Protein AF-A0A956HR76-F1 (afdb_monomer_lite)

Foldseek 3Di:
DDDAEDADADVVSLVVVVLQQVQVQVQCVVVVNDHHRYYYYHHDDDDDDDPCPVVVCVVPVPDDDPDPDPPTDRDPDRD

Structure (mmCIF, N/CA/C/O backbone):
data_AF-A0A956HR76-F1
#
_entry.id   AF-A0A956HR76-F1
#
loop_
_atom_site.group_PDB
_atom_site.id
_atom_site.type_symbol
_atom_site.label_atom_id
_atom_site.l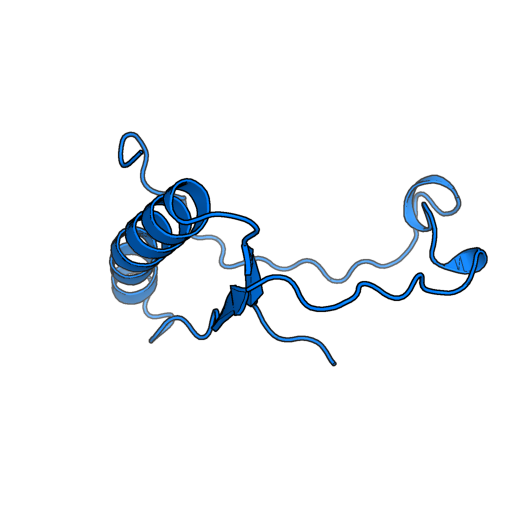abel_alt_id
_atom_site.label_comp_id
_atom_site.label_asym_id
_atom_site.label_entity_id
_atom_site.label_seq_id
_atom_site.pdbx_PDB_ins_code
_atom_site.Cartn_x
_atom_site.Cartn_y
_atom_site.Cartn_z
_atom_site.occupancy
_atom_site.B_iso_or_equiv
_atom_site.auth_seq_id
_atom_site.auth_comp_id
_atom_site.auth_asym_id
_atom_site.auth_atom_id
_atom_site.pdbx_PDB_model_num
ATOM 1 N N . GLN A 1 1 ? 5.896 12.228 -0.972 1.00 75.25 1 GLN A N 1
ATOM 2 C CA . GLN A 1 1 ? 6.297 10.957 -1.609 1.00 75.25 1 GLN A CA 1
ATOM 3 C C . GLN A 1 1 ? 5.680 9.739 -0.919 1.00 75.25 1 GLN A C 1
ATOM 5 O O . GLN A 1 1 ? 5.300 8.821 -1.625 1.00 75.25 1 GLN A O 1
ATOM 10 N N . TYR A 1 2 ? 5.501 9.727 0.410 1.00 90.62 2 TYR A N 1
ATOM 11 C CA . TYR A 1 2 ? 4.927 8.577 1.127 1.00 90.62 2 TYR A CA 1
ATOM 12 C C . TYR A 1 2 ? 3.521 8.888 1.640 1.00 90.62 2 TYR A C 1
ATOM 14 O O . TYR A 1 2 ? 3.361 9.559 2.655 1.00 90.62 2 TYR A O 1
ATOM 22 N N . ARG A 1 3 ? 2.507 8.439 0.901 1.00 95.19 3 ARG A N 1
ATOM 23 C CA . ARG A 1 3 ? 1.098 8.482 1.307 1.00 95.19 3 ARG A CA 1
ATOM 24 C C . ARG A 1 3 ? 0.504 7.086 1.164 1.00 95.19 3 ARG A C 1
ATOM 26 O O . ARG A 1 3 ? 1.004 6.294 0.368 1.00 95.19 3 ARG A O 1
ATOM 33 N N . SER A 1 4 ? -0.530 6.791 1.941 1.00 96.38 4 SER A N 1
ATOM 34 C CA . SER A 1 4 ? -1.257 5.530 1.810 1.00 96.38 4 SER A CA 1
ATOM 35 C C . SER A 1 4 ? -2.124 5.569 0.551 1.00 96.38 4 SER A C 1
ATOM 37 O O . SER A 1 4 ? -2.831 6.551 0.332 1.00 96.38 4 SER A O 1
ATOM 39 N N . GLY A 1 5 ? -2.076 4.518 -0.267 1.00 97.06 5 GLY A N 1
ATOM 40 C CA . GLY A 1 5 ? -2.882 4.421 -1.480 1.00 97.06 5 GLY A CA 1
ATOM 41 C C . GLY A 1 5 ? -3.075 2.980 -1.937 1.00 97.06 5 GLY A C 1
ATOM 42 O O . GLY A 1 5 ? -2.194 2.141 -1.745 1.00 97.06 5 GLY A O 1
ATOM 43 N N . ILE A 1 6 ? -4.234 2.717 -2.533 1.00 98.19 6 ILE A N 1
ATOM 44 C CA . ILE A 1 6 ? -4.609 1.465 -3.189 1.00 98.19 6 ILE A CA 1
ATOM 45 C C . ILE A 1 6 ? -4.940 1.802 -4.646 1.00 98.19 6 ILE A C 1
ATOM 47 O O . ILE A 1 6 ? -5.771 2.670 -4.918 1.00 98.19 6 ILE A O 1
ATOM 51 N N . TYR A 1 7 ? -4.273 1.117 -5.572 1.00 98.19 7 TYR A N 1
ATOM 52 C CA . TYR A 1 7 ? -4.416 1.310 -7.013 1.00 98.19 7 TYR A CA 1
ATOM 53 C C . TYR A 1 7 ? -5.118 0.089 -7.605 1.00 98.19 7 TYR A C 1
ATOM 55 O O . TYR A 1 7 ? -4.587 -1.016 -7.498 1.00 98.19 7 TYR A O 1
ATOM 63 N N . VAL A 1 8 ? -6.304 0.282 -8.178 1.00 98.56 8 VAL A N 1
ATOM 64 C CA . VAL A 1 8 ? -7.184 -0.808 -8.638 1.00 98.56 8 VAL A CA 1
ATOM 65 C C . VAL A 1 8 ? -7.220 -0.902 -10.163 1.00 98.56 8 VAL A C 1
ATOM 67 O O . VAL A 1 8 ? -7.042 0.105 -10.849 1.00 98.56 8 VAL A O 1
ATOM 70 N N . PHE A 1 9 ? -7.433 -2.108 -10.693 1.00 98.31 9 PHE A N 1
ATOM 71 C CA . PHE A 1 9 ? -7.533 -2.370 -12.138 1.00 98.31 9 PHE A CA 1
ATOM 72 C C . PHE A 1 9 ? -8.957 -2.661 -12.623 1.00 98.31 9 PHE A C 1
ATOM 74 O O . PHE A 1 9 ? -9.208 -2.611 -13.826 1.00 98.31 9 PHE A O 1
ATOM 81 N N . ASP A 1 10 ? -9.866 -2.977 -11.705 1.00 98.31 10 ASP A N 1
ATOM 82 C CA . ASP A 1 10 ? -11.244 -3.356 -11.989 1.00 98.31 10 ASP A CA 1
ATOM 83 C C . ASP A 1 10 ? -12.173 -2.957 -10.826 1.00 98.31 10 ASP A C 1
ATOM 85 O O . ASP A 1 10 ? -11.725 -2.526 -9.754 1.00 98.31 10 ASP A O 1
ATOM 89 N N . ASP A 1 11 ? -13.479 -3.064 -11.070 1.00 98.19 11 ASP A N 1
ATOM 90 C CA . ASP A 1 11 ? -14.512 -2.686 -10.104 1.00 98.19 11 ASP A CA 1
ATOM 91 C C . ASP A 1 11 ? -14.564 -3.647 -8.907 1.00 98.19 11 ASP A C 1
ATOM 93 O O . ASP A 1 11 ? -14.759 -3.202 -7.776 1.00 98.19 11 ASP A O 1
ATOM 97 N N . ASP A 1 12 ? -14.280 -4.935 -9.111 1.00 98.00 12 ASP A N 1
ATOM 98 C CA . ASP A 1 12 ? -14.250 -5.926 -8.028 1.00 98.00 12 ASP A CA 1
ATOM 99 C C . ASP A 1 12 ? -13.168 -5.570 -6.988 1.00 98.00 12 ASP A C 1
ATOM 101 O O . ASP A 1 12 ? -13.402 -5.595 -5.775 1.00 98.00 12 ASP A O 1
ATOM 105 N N . GLN A 1 13 ? -11.980 -5.157 -7.442 1.00 98.25 13 GLN A N 1
ATOM 106 C CA . GLN A 1 13 ? -10.908 -4.656 -6.582 1.00 98.25 13 GLN A CA 1
ATOM 107 C C . GLN A 1 13 ? -11.287 -3.345 -5.895 1.00 98.25 13 GLN A C 1
ATOM 109 O O . GLN A 1 13 ? -10.937 -3.139 -4.728 1.00 98.25 13 GLN A O 1
ATOM 114 N N . ARG A 1 14 ? -11.987 -2.445 -6.594 1.00 98.44 14 ARG A N 1
ATOM 115 C CA . ARG A 1 14 ? -12.471 -1.179 -6.025 1.00 98.44 14 ARG A CA 1
ATOM 116 C C . ARG A 1 14 ? -13.450 -1.420 -4.882 1.00 98.44 14 ARG A C 1
ATOM 118 O O . ARG A 1 14 ? -13.322 -0.778 -3.832 1.00 98.44 14 ARG A O 1
ATOM 125 N N . ASP A 1 15 ? -14.380 -2.344 -5.067 1.00 97.75 15 ASP A N 1
ATOM 126 C CA . ASP A 1 15 ? -15.390 -2.700 -4.078 1.00 97.75 15 ASP A CA 1
ATOM 127 C C . ASP A 1 15 ? -14.759 -3.397 -2.871 1.00 97.75 15 ASP A C 1
ATOM 129 O O . ASP A 1 15 ? -15.023 -3.011 -1.726 1.00 97.75 15 ASP A O 1
ATOM 133 N N . ALA A 1 16 ? -13.837 -4.336 -3.105 1.00 96.69 16 ALA A N 1
ATOM 134 C CA . ALA A 1 16 ? -13.078 -4.986 -2.040 1.00 96.69 16 ALA A CA 1
ATOM 135 C C . ALA A 1 16 ? -12.239 -3.974 -1.236 1.00 96.69 16 ALA A C 1
ATOM 137 O O . ALA A 1 16 ? -12.286 -3.960 -0.003 1.00 96.69 16 ALA A O 1
ATOM 138 N N . ALA A 1 17 ? -11.512 -3.076 -1.911 1.00 97.19 17 ALA A N 1
ATOM 139 C CA . ALA A 1 17 ? -10.699 -2.047 -1.262 1.00 97.19 17 ALA A CA 1
ATOM 140 C C . ALA A 1 17 ? -11.553 -1.059 -0.454 1.00 97.19 17 ALA A C 1
ATOM 142 O O . ALA A 1 17 ? -11.179 -0.666 0.653 1.00 97.19 17 ALA A O 1
ATOM 143 N N . THR A 1 18 ? -12.713 -0.668 -0.985 1.00 97.06 18 THR A N 1
ATOM 144 C CA . THR A 1 18 ? -13.633 0.249 -0.304 1.00 97.06 18 THR A CA 1
ATOM 145 C C . THR A 1 18 ? -14.254 -0.409 0.924 1.00 97.06 18 THR A C 1
ATOM 147 O O . THR A 1 18 ? -14.266 0.206 1.993 1.00 97.06 18 THR A O 1
ATOM 150 N N . THR A 1 19 ? -14.691 -1.664 0.801 1.00 95.75 19 THR A N 1
ATOM 151 C CA . THR A 1 19 ? -15.227 -2.463 1.912 1.00 95.75 19 THR A CA 1
ATOM 152 C C . THR A 1 19 ? -14.191 -2.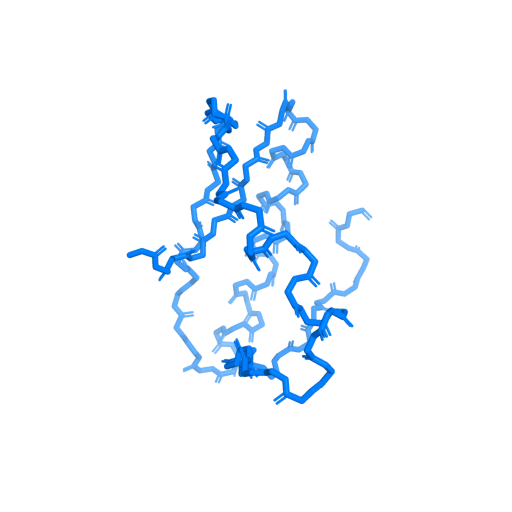620 3.023 1.00 95.75 19 THR A C 1
ATOM 154 O O . THR A 1 19 ? -14.465 -2.299 4.182 1.00 95.75 19 THR A O 1
ATOM 157 N N . ALA A 1 20 ? -12.963 -3.008 2.667 1.00 95.19 20 ALA A N 1
ATOM 158 C CA . ALA A 1 20 ? -11.863 -3.132 3.617 1.00 95.19 20 ALA A CA 1
ATOM 159 C C . ALA A 1 20 ? -11.539 -1.796 4.307 1.00 95.19 20 ALA A C 1
ATOM 161 O O . ALA A 1 20 ? -11.357 -1.760 5.523 1.00 95.19 20 ALA A O 1
ATOM 162 N N . ARG A 1 21 ? -11.517 -0.680 3.561 1.00 95.88 21 ARG A N 1
ATOM 163 C CA . ARG A 1 21 ? -11.264 0.661 4.113 1.00 95.88 21 ARG A CA 1
ATOM 164 C C . ARG A 1 21 ? -12.313 1.059 5.150 1.00 95.88 21 ARG A C 1
ATOM 166 O O . ARG A 1 21 ? -11.944 1.577 6.201 1.00 95.88 21 ARG A O 1
ATOM 173 N N . VAL A 1 22 ? -13.596 0.832 4.861 1.00 95.44 22 VAL A N 1
ATOM 174 C CA . VAL A 1 22 ? -14.697 1.152 5.787 1.00 95.44 22 VAL A CA 1
ATOM 175 C C . VAL A 1 22 ? -14.573 0.336 7.068 1.00 95.44 22 VAL A C 1
ATOM 177 O O . VAL A 1 22 ? -14.645 0.896 8.156 1.00 95.44 22 VAL A O 1
ATOM 180 N N . ALA A 1 23 ? -14.323 -0.965 6.960 1.00 93.94 23 ALA A N 1
ATOM 181 C CA . ALA A 1 23 ? -14.216 -1.799 8.146 1.00 93.94 23 ALA A CA 1
ATOM 182 C C . ALA A 1 23 ? -12.958 -1.508 8.979 1.00 93.94 23 ALA A C 1
ATOM 184 O O . ALA A 1 23 ? -13.017 -1.470 10.206 1.00 93.94 23 ALA A O 1
ATOM 185 N N . TYR A 1 24 ? -11.819 -1.254 8.329 1.00 95.88 24 TYR A N 1
ATOM 186 C CA . TYR A 1 24 ? -10.580 -0.918 9.029 1.00 95.88 24 TYR A CA 1
ATOM 187 C C . TYR A 1 24 ? -10.643 0.463 9.698 1.00 95.88 24 TYR A C 1
ATOM 189 O O . TYR A 1 24 ? -10.014 0.682 10.731 1.00 95.88 24 TYR A O 1
ATOM 197 N N . GLN A 1 25 ? -11.424 1.395 9.145 1.00 96.06 25 GLN A N 1
ATOM 198 C CA . GLN A 1 25 ? -11.648 2.705 9.748 1.00 96.06 25 GLN A CA 1
ATOM 199 C C . GLN A 1 25 ? -12.263 2.600 11.151 1.00 96.06 25 GLN A C 1
ATOM 201 O O . GLN A 1 25 ? -11.860 3.356 12.036 1.00 96.06 25 GLN A O 1
ATOM 206 N N . GLU A 1 26 ? -13.203 1.683 11.371 1.00 93.69 26 GLU A N 1
ATOM 207 C CA . GLU A 1 26 ? -13.793 1.485 12.700 1.00 93.69 26 GLU A CA 1
ATOM 208 C C . GLU A 1 26 ? -12.729 1.018 13.702 1.00 93.69 26 GLU A C 1
ATOM 210 O O . GLU A 1 26 ? -12.565 1.628 14.757 1.00 93.69 26 GLU A O 1
ATOM 215 N N . ALA A 1 27 ? -11.888 0.055 13.312 1.00 93.75 27 ALA A N 1
ATOM 216 C CA . ALA A 1 27 ? -10.779 -0.408 14.146 1.00 93.75 27 ALA A CA 1
ATOM 217 C C . ALA A 1 27 ? -9.7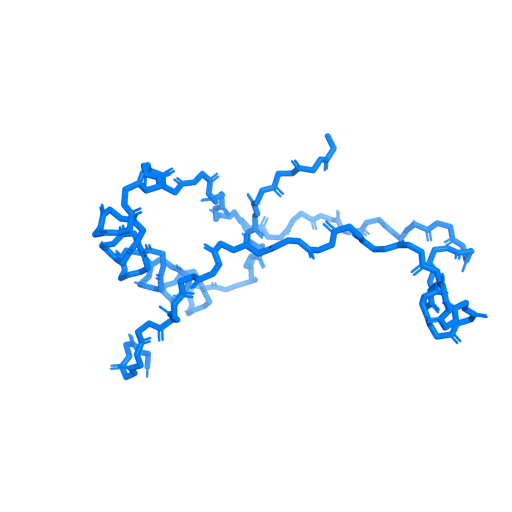54 0.708 14.452 1.00 93.75 27 ALA A C 1
ATOM 219 O O . ALA A 1 27 ? -9.240 0.807 15.567 1.00 93.75 27 ALA A O 1
ATOM 220 N N . LEU A 1 28 ? -9.469 1.592 13.487 1.00 95.69 28 LEU A N 1
ATOM 221 C CA . LEU A 1 28 ? -8.598 2.754 13.706 1.00 95.69 28 LEU A CA 1
ATOM 222 C C . LEU A 1 28 ? -9.208 3.781 14.669 1.00 95.69 28 LEU A C 1
ATOM 224 O O . LEU A 1 28 ? -8.479 4.370 15.470 1.00 95.69 28 LEU A O 1
ATOM 228 N N . ARG A 1 29 ? -10.528 3.995 14.611 1.00 95.00 29 ARG A N 1
ATOM 229 C CA . ARG A 1 29 ? -11.238 4.890 15.539 1.00 95.00 29 ARG A CA 1
ATO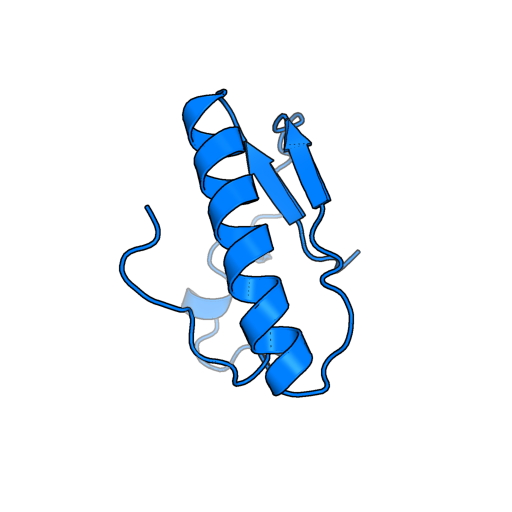M 230 C C . ARG A 1 29 ? -11.220 4.347 16.955 1.00 95.00 29 ARG A C 1
ATOM 232 O O . ARG A 1 29 ? -10.908 5.102 17.872 1.00 95.00 29 ARG A O 1
ATOM 239 N N . GLU A 1 30 ? -11.481 3.054 17.126 1.00 93.38 30 GLU A N 1
ATOM 240 C CA . GLU A 1 30 ? -11.386 2.376 18.425 1.00 93.38 30 GLU A CA 1
ATOM 241 C C . GLU A 1 30 ? -9.975 2.479 19.021 1.00 93.38 30 GLU A C 1
ATOM 243 O O . GLU A 1 30 ? -9.817 2.681 20.224 1.00 93.38 30 GLU A O 1
ATOM 248 N N . ALA A 1 31 ? -8.945 2.426 18.172 1.00 94.94 31 ALA A N 1
ATOM 249 C CA . ALA A 1 31 ? -7.553 2.623 18.565 1.00 94.94 31 ALA A CA 1
ATOM 250 C C . ALA A 1 31 ? -7.153 4.100 18.781 1.00 94.94 31 ALA A C 1
ATOM 252 O O . ALA A 1 31 ? -6.010 4.375 19.149 1.00 94.94 31 ALA A O 1
ATOM 253 N N . GLY A 1 32 ? -8.052 5.063 18.542 1.00 96.19 32 GLY A N 1
ATOM 254 C CA . GLY A 1 32 ? -7.781 6.495 18.702 1.00 96.19 32 GLY A CA 1
ATOM 255 C C . GLY A 1 32 ? -6.842 7.093 17.646 1.00 96.19 32 GLY A C 1
ATOM 256 O O . GLY A 1 32 ? -6.247 8.141 17.890 1.00 96.19 32 GLY A O 1
ATOM 257 N N . LEU A 1 33 ? -6.695 6.451 16.480 1.00 94.44 33 LEU A N 1
ATOM 258 C CA . LEU A 1 33 ? -5.755 6.848 15.418 1.00 94.44 33 LEU A CA 1
ATOM 259 C C . LEU A 1 33 ? -6.350 7.803 14.366 1.00 94.44 33 LEU A C 1
ATOM 261 O O . LEU A 1 33 ? -5.647 8.214 13.443 1.00 94.44 33 LEU A O 1
ATOM 265 N N . GLY A 1 34 ? -7.616 8.196 14.520 1.00 94.12 34 GLY A N 1
ATOM 266 C CA . GLY A 1 34 ? -8.292 9.148 13.637 1.00 94.12 34 GLY A CA 1
ATOM 267 C C . GLY A 1 34 ? -8.779 8.542 12.317 1.00 94.12 34 GLY A C 1
ATOM 268 O O . GLY A 1 34 ? -8.980 7.331 12.194 1.00 94.12 34 GLY A O 1
ATOM 269 N N . ASP A 1 35 ? -9.024 9.409 11.334 1.00 96.56 35 ASP A N 1
ATOM 270 C CA . ASP A 1 35 ? -9.561 9.002 10.035 1.00 96.56 35 ASP A CA 1
ATOM 271 C C . ASP A 1 35 ? -8.477 8.456 9.092 1.00 96.56 35 ASP A C 1
ATOM 273 O O . ASP A 1 35 ? -7.348 8.949 9.023 1.00 96.56 35 ASP A O 1
ATOM 277 N N . ILE A 1 36 ? -8.847 7.428 8.332 1.00 96.75 36 ILE A N 1
ATOM 278 C CA . ILE A 1 36 ? -8.005 6.779 7.339 1.00 96.75 36 ILE A CA 1
ATOM 279 C C . ILE A 1 36 ? -7.761 7.721 6.159 1.00 96.75 36 ILE A C 1
ATOM 281 O O . ILE A 1 36 ? -8.677 8.322 5.602 1.00 96.75 36 ILE A O 1
ATOM 285 N N . THR A 1 37 ? -6.500 7.826 5.749 1.00 96.81 37 THR A N 1
ATOM 286 C CA . THR A 1 37 ? -6.061 8.741 4.682 1.00 96.81 37 THR A CA 1
ATOM 287 C C . THR A 1 37 ? -5.802 8.039 3.350 1.00 96.81 37 THR A C 1
ATOM 289 O O . THR A 1 37 ? -5.361 8.673 2.395 1.00 96.81 37 THR A O 1
ATOM 292 N N . THR A 1 38 ? -6.058 6.730 3.274 1.00 97.88 38 THR A N 1
ATOM 293 C CA . THR A 1 38 ? -5.811 5.905 2.088 1.00 97.88 38 THR A CA 1
ATOM 294 C C . THR A 1 38 ? -6.673 6.341 0.906 1.00 97.88 38 THR A C 1
ATOM 296 O O . THR A 1 38 ? -7.906 6.266 0.955 1.00 97.88 38 THR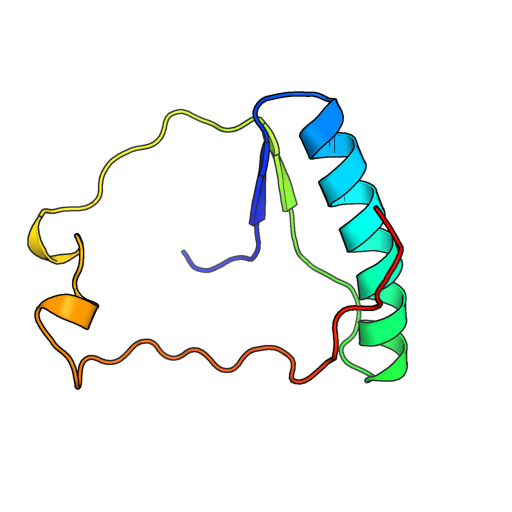 A O 1
ATOM 299 N N . GLU A 1 39 ? -6.022 6.744 -0.185 1.00 97.69 39 GLU A N 1
ATOM 300 C CA . GLU A 1 39 ? -6.690 6.964 -1.469 1.00 97.69 39 GLU A CA 1
ATOM 301 C C . GLU A 1 39 ? -6.984 5.630 -2.174 1.00 97.69 39 GLU A C 1
ATOM 303 O O . GLU A 1 39 ? -6.197 4.690 -2.079 1.00 97.69 39 GLU A O 1
ATOM 308 N N . ILE A 1 40 ? -8.114 5.546 -2.883 1.00 98.31 40 ILE A N 1
ATOM 309 C CA . ILE A 1 40 ? -8.473 4.397 -3.730 1.00 98.31 40 ILE A CA 1
ATOM 310 C C . ILE A 1 40 ? -8.743 4.935 -5.134 1.00 98.31 40 ILE A C 1
ATOM 312 O O . ILE A 1 40 ? -9.769 5.580 -5.369 1.00 98.31 40 ILE A O 1
ATOM 316 N N . VAL A 1 41 ? -7.814 4.704 -6.058 1.00 98.12 41 VAL A N 1
ATOM 317 C CA . VAL A 1 41 ? -7.829 5.292 -7.408 1.00 98.12 41 VAL A CA 1
ATOM 318 C C . VAL A 1 41 ? -7.538 4.230 -8.465 1.00 98.12 41 VAL A C 1
ATOM 320 O O . VAL A 1 41 ? -6.945 3.199 -8.152 1.00 98.12 41 VAL A O 1
ATOM 323 N N . ASP A 1 42 ? -7.947 4.472 -9.713 1.00 98.44 42 ASP A N 1
ATOM 324 C CA . ASP A 1 42 ? -7.561 3.591 -10.823 1.00 98.44 42 ASP A CA 1
ATOM 325 C C . ASP A 1 42 ? -6.042 3.606 -10.989 1.00 98.44 42 ASP A C 1
ATOM 327 O O . ASP A 1 42 ? -5.404 4.652 -10.828 1.00 98.44 42 ASP A O 1
ATOM 331 N N . ALA A 1 43 ? -5.459 2.448 -11.294 1.00 97.94 43 ALA A N 1
ATOM 332 C CA . ALA A 1 43 ? -4.022 2.313 -11.451 1.00 97.94 43 ALA A CA 1
ATOM 333 C C . ALA A 1 43 ? -3.512 3.200 -12.605 1.00 97.94 43 ALA A C 1
ATOM 335 O O . ALA A 1 43 ? -3.830 2.943 -13.771 1.00 97.94 43 ALA A O 1
ATOM 336 N N . PRO A 1 44 ? -2.709 4.246 -12.319 1.00 96.38 44 PRO A N 1
ATOM 337 C CA . PRO A 1 44 ? -2.088 5.037 -13.369 1.00 96.38 44 PRO A CA 1
ATOM 338 C C . PRO A 1 44 ? -0.952 4.231 -14.021 1.00 96.38 44 PRO A C 1
ATOM 340 O O . PRO A 1 44 ? -0.555 3.178 -13.509 1.00 96.38 44 PRO A O 1
ATOM 343 N N . PRO A 1 45 ? -0.352 4.735 -15.113 1.00 97.81 45 PRO A N 1
ATOM 344 C CA . PRO A 1 45 ? 0.897 4.185 -15.618 1.00 97.81 45 PRO A CA 1
ATOM 345 C C . PRO A 1 45 ? 1.936 4.044 -14.499 1.00 97.81 45 PRO A C 1
ATOM 347 O O . PRO A 1 45 ? 2.237 5.001 -13.781 1.00 97.81 45 PRO A O 1
ATOM 350 N N . PHE A 1 46 ? 2.478 2.837 -14.354 1.00 96.69 46 PHE A N 1
ATOM 351 C CA . PHE A 1 46 ? 3.519 2.547 -13.379 1.00 96.69 46 PHE A CA 1
ATOM 352 C C . PHE A 1 46 ? 4.898 2.791 -13.991 1.00 96.69 46 PHE A C 1
ATOM 354 O O . PHE A 1 46 ? 5.220 2.268 -15.059 1.00 96.69 46 PHE A O 1
ATOM 361 N N . TYR A 1 47 ? 5.728 3.558 -13.289 1.00 96.75 47 TYR A N 1
ATOM 362 C CA . TYR A 1 47 ? 7.107 3.825 -13.679 1.00 96.75 47 TYR A CA 1
ATOM 363 C C . TYR A 1 47 ? 8.040 3.068 -12.743 1.00 96.75 47 TYR A C 1
ATOM 365 O O . TYR A 1 47 ? 8.002 3.260 -11.527 1.00 96.75 47 TYR A O 1
ATOM 373 N N . TYR A 1 48 ? 8.882 2.207 -13.310 1.00 97.56 48 TYR A N 1
ATOM 374 C CA . TYR A 1 48 ? 9.890 1.501 -12.532 1.00 97.56 48 TYR A CA 1
ATOM 375 C C . TYR A 1 48 ? 10.879 2.491 -11.917 1.00 97.56 48 TYR A C 1
ATOM 377 O O . TYR A 1 48 ? 11.424 3.350 -12.607 1.00 97.56 48 TYR A O 1
ATOM 385 N N . ALA A 1 49 ? 11.137 2.319 -10.622 1.00 96.06 49 ALA A N 1
ATOM 386 C CA . ALA A 1 49 ? 12.291 2.921 -9.973 1.00 96.06 49 ALA A CA 1
ATOM 387 C C . ALA A 1 49 ? 13.590 2.257 -10.469 1.00 96.06 49 ALA A C 1
ATOM 389 O O . ALA A 1 49 ? 13.567 1.141 -11.002 1.00 96.06 49 ALA A O 1
ATOM 390 N N . GLU A 1 50 ? 14.719 2.926 -10.260 1.00 97.12 50 GLU A N 1
ATOM 391 C CA . GLU A 1 50 ? 16.050 2.475 -10.662 1.00 97.12 50 GLU A CA 1
ATOM 392 C C . GLU A 1 50 ? 16.391 1.071 -10.126 1.00 97.12 50 GLU A C 1
ATOM 394 O O . GLU A 1 50 ? 15.900 0.634 -9.085 1.00 97.12 50 GLU A O 1
ATOM 399 N N . GLU A 1 51 ? 17.290 0.357 -10.811 1.00 96.69 51 GLU A N 1
ATOM 400 C CA . GLU A 1 51 ? 17.641 -1.041 -10.504 1.00 96.69 51 GLU A CA 1
ATOM 401 C C . GLU A 1 51 ? 18.078 -1.268 -9.046 1.00 96.69 51 GLU A C 1
ATOM 403 O O . GLU A 1 51 ? 17.808 -2.320 -8.455 1.00 96.69 51 GLU A O 1
ATOM 408 N N . TYR A 1 52 ? 18.727 -0.275 -8.436 1.00 94.62 52 TYR A N 1
ATOM 409 C CA . TYR A 1 52 ? 19.168 -0.366 -7.046 1.00 94.62 52 TYR A CA 1
ATOM 410 C C . TYR A 1 52 ? 17.997 -0.479 -6.055 1.00 94.62 52 TYR A C 1
ATOM 412 O O . TYR A 1 52 ? 18.156 -1.086 -4.995 1.00 94.62 52 TYR A O 1
ATOM 420 N N . HIS A 1 53 ? 16.822 0.057 -6.397 1.00 95.19 53 HIS A N 1
ATOM 421 C CA . HIS A 1 53 ? 15.608 -0.053 -5.589 1.00 95.19 53 HIS A CA 1
ATOM 422 C C . HIS A 1 53 ? 14.946 -1.425 -5.710 1.00 95.19 53 HIS A C 1
ATOM 424 O O . HIS A 1 53 ? 14.281 -1.890 -4.780 1.00 95.19 53 HIS A O 1
ATOM 430 N N . GLN A 1 54 ? 15.133 -2.090 -6.848 1.00 97.06 54 GLN A N 1
ATOM 431 C CA . GLN A 1 54 ? 14.514 -3.377 -7.117 1.00 97.06 54 GLN A CA 1
ATOM 432 C C . GLN A 1 54 ? 15.117 -4.441 -6.196 1.00 97.06 54 GLN A C 1
ATOM 434 O O . GLN A 1 54 ? 16.335 -4.640 -6.156 1.00 97.06 54 GLN A O 1
ATOM 439 N N . GLN A 1 55 ? 14.252 -5.102 -5.421 1.00 95.62 55 GLN A N 1
ATOM 440 C CA . GLN A 1 55 ? 14.619 -6.118 -4.426 1.00 95.62 55 GLN A CA 1
ATOM 441 C C . GLN A 1 55 ? 15.673 -5.624 -3.412 1.00 95.62 55 GLN A C 1
ATOM 443 O O . GLN A 1 55 ? 16.487 -6.407 -2.920 1.00 95.62 55 GLN A O 1
ATOM 448 N N . TYR A 1 56 ? 15.657 -4.327 -3.075 1.00 94.75 56 TYR A N 1
ATOM 449 C CA . TYR A 1 56 ? 16.663 -3.697 -2.215 1.00 94.75 56 TYR A CA 1
ATOM 450 C C . TYR A 1 56 ? 16.892 -4.433 -0.883 1.00 94.75 56 TYR A C 1
ATOM 452 O O . TYR A 1 56 ? 18.042 -4.650 -0.516 1.00 94.75 56 TYR A O 1
ATOM 460 N N . LEU A 1 57 ? 15.833 -4.867 -0.187 1.00 93.75 57 LEU A N 1
ATOM 461 C CA . LEU A 1 57 ? 15.950 -5.561 1.109 1.00 93.75 57 LEU A CA 1
ATOM 462 C C . LEU A 1 57 ? 16.443 -7.011 0.991 1.00 93.75 57 LEU A C 1
ATOM 464 O O . LEU A 1 57 ? 17.012 -7.539 1.937 1.00 93.75 57 LEU A O 1
ATOM 468 N N . VAL A 1 58 ? 16.279 -7.650 -0.172 1.00 93.50 58 VAL A N 1
ATOM 469 C CA . VAL A 1 58 ? 16.907 -8.956 -0.443 1.00 93.50 58 VAL A CA 1
ATOM 470 C C . VAL A 1 58 ? 18.406 -8.768 -0.670 1.00 93.50 58 VAL A C 1
ATOM 472 O O . VAL A 1 58 ? 19.214 -9.531 -0.149 1.00 93.50 58 VAL A O 1
ATOM 475 N N . LYS A 1 59 ? 18.783 -7.718 -1.413 1.00 94.50 59 LYS A N 1
ATOM 476 C CA . LYS A 1 59 ? 20.184 -7.343 -1.664 1.00 94.50 59 LYS A CA 1
ATOM 477 C C . LYS A 1 59 ? 20.879 -6.828 -0.395 1.00 94.50 59 LYS A C 1
ATOM 479 O O . LYS A 1 59 ? 22.079 -7.020 -0.237 1.00 94.50 59 LYS A O 1
ATOM 484 N N . ASN A 1 60 ? 20.127 -6.199 0.508 1.00 93.31 60 ASN A N 1
ATOM 485 C CA . ASN A 1 60 ? 20.606 -5.614 1.758 1.00 93.31 60 ASN A CA 1
ATOM 486 C C . ASN A 1 60 ? 19.733 -6.111 2.926 1.00 93.31 60 ASN A C 1
ATOM 488 O O . ASN A 1 60 ? 18.824 -5.393 3.345 1.00 93.31 60 ASN A O 1
ATOM 492 N N . PRO A 1 61 ? 19.999 -7.309 3.481 1.00 91.12 61 PRO A N 1
ATOM 493 C CA . PRO A 1 61 ? 19.169 -7.900 4.539 1.00 91.12 61 PRO A CA 1
ATOM 494 C C . PRO A 1 61 ? 19.063 -7.055 5.818 1.00 91.12 61 PRO A C 1
ATOM 496 O O . PRO A 1 61 ? 18.082 -7.150 6.546 1.00 91.12 61 PRO A O 1
ATOM 499 N N . SER A 1 62 ? 20.061 -6.209 6.088 1.00 91.44 62 SER A N 1
ATOM 500 C CA . SER A 1 62 ? 20.055 -5.229 7.188 1.00 91.44 62 SER A CA 1
ATOM 501 C C . SER A 1 62 ? 19.688 -3.810 6.728 1.00 91.44 62 SER A C 1
ATOM 503 O O . SER A 1 62 ? 19.949 -2.840 7.437 1.00 91.44 62 SER A O 1
ATOM 505 N N . GLY A 1 63 ? 19.131 -3.673 5.523 1.00 86.38 63 GLY A N 1
ATOM 506 C CA . GLY A 1 63 ? 18.690 -2.407 4.952 1.00 86.38 63 GLY A CA 1
ATOM 507 C C . GLY A 1 63 ? 17.506 -1.814 5.716 1.00 86.38 63 GLY A C 1
ATOM 508 O O . GLY A 1 63 ? 16.660 -2.524 6.259 1.00 86.38 63 GLY A O 1
ATOM 509 N N . TYR A 1 64 ? 17.440 -0.487 5.761 1.00 84.75 64 TYR A N 1
ATOM 510 C CA . TYR A 1 64 ? 16.388 0.226 6.477 1.00 84.75 64 TYR A CA 1
ATOM 511 C C . TYR A 1 64 ? 15.089 0.284 5.659 1.00 84.75 64 TYR A C 1
ATOM 513 O O . TYR A 1 64 ? 15.107 0.660 4.489 1.00 84.75 64 TYR A O 1
ATOM 521 N N . CYS A 1 65 ? 13.958 -0.054 6.286 1.00 79.94 65 CYS A N 1
ATOM 522 C CA . CYS A 1 65 ? 12.626 -0.004 5.666 1.00 79.94 65 CYS A CA 1
ATOM 523 C C . CYS A 1 65 ? 11.646 0.934 6.401 1.00 79.94 65 CYS A C 1
ATOM 525 O O . CYS A 1 65 ? 10.673 1.391 5.810 1.00 79.94 65 CYS A O 1
ATOM 527 N N . GLY A 1 66 ? 11.903 1.262 7.675 1.00 81.00 66 GLY A N 1
ATOM 528 C CA . GLY A 1 66 ? 11.093 2.223 8.439 1.00 81.00 66 GLY A CA 1
ATOM 529 C C . GLY A 1 66 ? 9.621 1.833 8.648 1.00 81.00 66 GLY A C 1
ATOM 530 O O . GLY A 1 66 ? 8.810 2.694 8.978 1.00 81.00 66 GLY A O 1
ATOM 531 N N . LEU A 1 67 ? 9.253 0.562 8.452 1.00 82.62 67 LEU A N 1
ATOM 532 C CA . LEU A 1 67 ? 7.882 0.085 8.648 1.00 82.62 67 LEU A CA 1
ATOM 533 C C . LEU A 1 67 ? 7.513 0.113 10.137 1.00 82.62 67 LEU A C 1
ATOM 535 O O . LEU A 1 67 ? 8.048 -0.664 10.922 1.00 82.62 67 LEU A O 1
ATOM 539 N N . GLY A 1 68 ? 6.589 1.003 10.510 1.00 82.38 68 GLY A N 1
ATOM 540 C CA . GLY A 1 68 ? 6.008 1.073 11.859 1.00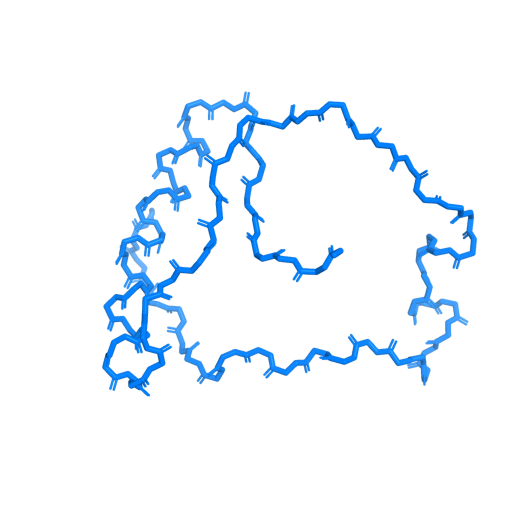 82.38 68 GLY A CA 1
ATOM 541 C C . GLY A 1 68 ? 4.597 0.484 11.966 1.00 82.38 68 GLY A C 1
ATOM 542 O O . GLY A 1 68 ? 4.193 0.066 13.046 1.00 82.38 68 GLY A O 1
ATOM 543 N N . GLY A 1 69 ? 3.858 0.408 10.850 1.00 88.12 69 GLY A N 1
ATOM 544 C CA . GLY A 1 69 ? 2.452 -0.015 10.841 1.00 88.12 69 GLY A CA 1
ATOM 545 C C . GLY A 1 69 ? 1.555 0.843 11.747 1.00 88.12 69 GLY A C 1
ATOM 546 O O . GLY A 1 69 ? 1.969 1.879 12.256 1.00 88.12 69 GLY A O 1
ATOM 547 N N . THR A 1 70 ? 0.306 0.414 11.937 1.00 91.06 70 THR A N 1
ATOM 548 C CA . THR A 1 70 ? -0.635 1.052 12.885 1.00 91.06 70 THR A CA 1
ATOM 549 C C . THR A 1 70 ? -0.745 0.293 14.208 1.00 91.06 70 THR A C 1
ATOM 551 O O . THR A 1 70 ? -1.280 0.825 15.172 1.00 91.06 70 THR A O 1
ATOM 554 N N . GLY A 1 71 ? -0.260 -0.955 14.266 1.00 91.38 71 GLY A N 1
ATOM 555 C CA . GLY A 1 71 ? -0.431 -1.844 15.422 1.00 91.38 71 GLY A CA 1
ATOM 556 C C . GLY A 1 71 ? -1.859 -2.376 15.611 1.00 91.38 71 GLY A C 1
ATOM 557 O O . GLY A 1 71 ? -2.104 -3.109 16.564 1.00 91.38 71 GLY A O 1
ATOM 558 N N . VAL A 1 72 ? -2.789 -2.036 14.712 1.00 92.19 72 VAL A N 1
ATOM 559 C CA . VAL A 1 72 ? -4.197 -2.449 14.758 1.00 92.19 72 VAL A CA 1
ATOM 560 C C . VAL A 1 72 ? -4.398 -3.710 13.916 1.00 92.19 72 VAL A C 1
ATOM 562 O O . VAL A 1 72 ? -3.844 -3.838 12.824 1.00 92.19 72 VAL A O 1
ATOM 565 N N . GLY A 1 73 ? -5.163 -4.671 14.436 1.00 88.62 73 GLY A N 1
ATOM 566 C CA . GLY A 1 73 ? -5.504 -5.891 13.708 1.00 88.62 73 GLY A CA 1
ATOM 567 C C . GLY A 1 73 ? -6.511 -5.613 12.594 1.00 88.62 73 GLY A C 1
ATOM 568 O O . GLY A 1 73 ? -7.472 -4.875 12.798 1.00 88.62 73 GLY A O 1
ATOM 569 N N . CYS A 1 74 ? -6.317 -6.225 11.424 1.00 83.00 74 CYS A N 1
ATOM 570 C CA . CYS A 1 74 ? -7.336 -6.194 10.379 1.00 83.00 74 CYS A CA 1
ATOM 571 C C . CYS A 1 74 ? -8.535 -7.047 10.819 1.00 83.00 74 CYS A C 1
ATOM 573 O O . CYS A 1 74 ? -8.325 -8.211 11.183 1.00 83.00 74 CYS A O 1
ATOM 575 N N . PRO A 1 75 ? -9.768 -6.513 10.802 1.00 81.75 75 PRO A N 1
ATOM 576 C CA . PRO A 1 75 ? -10.929 -7.332 11.092 1.00 81.75 75 PRO A CA 1
ATOM 577 C C . PRO A 1 75 ? -11.077 -8.420 10.010 1.00 81.75 75 PRO A C 1
ATOM 579 O O . PRO A 1 75 ? -10.743 -8.223 8.841 1.00 81.75 75 PRO A O 1
ATOM 582 N N . THR A 1 76 ? -11.498 -9.619 10.407 1.00 82.62 76 THR A N 1
ATOM 583 C CA . THR A 1 76 ? -11.554 -10.799 9.530 1.00 82.62 76 THR A CA 1
ATOM 584 C C . THR A 1 76 ? -12.983 -11.078 9.058 1.00 82.62 76 THR A C 1
ATOM 586 O O . THR A 1 76 ? -13.942 -10.771 9.760 1.00 82.62 76 THR A O 1
ATOM 589 N N . GLY A 1 77 ? -13.131 -11.678 7.868 1.00 73.88 77 GLY A N 1
ATOM 590 C CA . GLY A 1 77 ? -14.434 -12.109 7.327 1.00 73.88 77 GLY A CA 1
ATOM 591 C C . GLY A 1 77 ? -15.266 -11.014 6.647 1.00 73.88 77 GLY A C 1
ATOM 592 O O . GLY A 1 77 ? -16.490 -11.083 6.674 1.00 73.88 77 GLY A O 1
ATOM 593 N N . ILE A 1 78 ? -14.613 -9.996 6.081 1.00 68.06 78 ILE A N 1
ATOM 594 C CA . ILE A 1 78 ? -15.258 -8.790 5.520 1.00 68.06 78 ILE A CA 1
ATOM 595 C C . ILE A 1 78 ? -15.261 -8.769 3.980 1.00 68.06 78 ILE A C 1
ATOM 597 O O . ILE A 1 78 ? -15.832 -7.864 3.379 1.00 68.06 78 ILE A O 1
ATOM 601 N N . VAL A 1 79 ? -14.610 -9.746 3.347 1.00 56.00 79 VAL A N 1
ATOM 602 C CA . VAL A 1 79 ? -14.525 -9.947 1.891 1.00 56.00 79 VAL A CA 1
ATOM 603 C C . VAL A 1 79 ? -14.872 -11.384 1.548 1.00 56.00 79 VAL A C 1
ATOM 605 O O . VAL A 1 79 ? -14.511 -12.272 2.358 1.00 56.00 79 VAL A O 1
#

Secondary structure (DSSP, 8-state):
----EEEESSHHHHHHHHHHHHHHHHHHHHTT--S---EEEE-PPP-PPPTTTTTHHHH-TT---------PPPPSS--

pLDDT: mean 92.77, std 7.54, range [56.0, 98.56]

Sequence (79 aa):
QYRSGIYVFDDDQRDAATTARVAYQEALREAGLGDITTEIVDAPPFYYAEEYHQQYLVKNPSGYCGLGGTGVGCPTGIV

Radius of gyration: 15.6 Å; chains: 1; bounding box: 36×23×34 Å